Protein AF-A0AA91DRJ6-F1 (afdb_monomer_lite)

Secondary structure (DSSP, 8-state):
-PPPSB--HHHHHHHHS-SSHHHHHHHHHHTT---EE-TTS-EE-BHHHHHS-S---PPP---PPPPHHHHS-TTS---HHHHHHHHHHHHHHHHTT--

Structure (mmCIF, N/CA/C/O backbone):
data_AF-A0AA91DRJ6-F1
#
_entry.id   AF-A0AA91DRJ6-F1
#
loop_
_atom_site.group_PDB
_atom_site.id
_atom_site.type_symbol
_atom_site.label_atom_id
_atom_site.label_alt_id
_atom_site.label_comp_id
_atom_site.label_asym_id
_atom_site.label_entity_id
_atom_site.label_seq_id
_atom_site.pdbx_PDB_ins_code
_atom_site.Cartn_x
_atom_site.Cartn_y
_atom_site.Cartn_z
_atom_site.occupancy
_atom_site.B_iso_or_equiv
_atom_site.auth_seq_id
_atom_site.auth_comp_id
_atom_site.auth_asym_i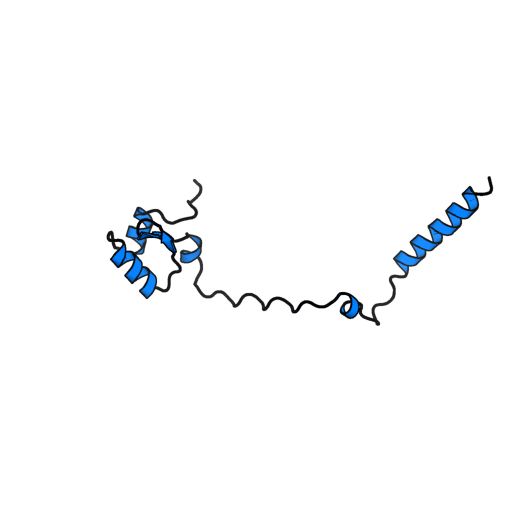d
_atom_site.auth_atom_id
_atom_site.pdbx_PDB_model_num
ATOM 1 N N . MET A 1 1 ? 22.536 10.319 -0.180 1.00 46.44 1 MET A N 1
ATOM 2 C CA . MET A 1 1 ? 21.418 9.759 0.606 1.00 46.44 1 MET A CA 1
ATOM 3 C C . MET A 1 1 ? 20.663 8.793 -0.281 1.00 46.44 1 MET A C 1
ATOM 5 O O . MET A 1 1 ? 20.236 9.198 -1.354 1.00 46.44 1 MET A O 1
ATOM 9 N N . THR A 1 2 ? 20.587 7.524 0.099 1.00 68.56 2 THR A N 1
ATOM 10 C CA . THR A 1 2 ? 19.826 6.505 -0.634 1.00 68.56 2 THR A CA 1
ATOM 11 C C . THR A 1 2 ? 18.350 6.607 -0.249 1.00 68.56 2 THR A C 1
ATOM 13 O O . THR A 1 2 ? 18.065 6.629 0.948 1.00 68.56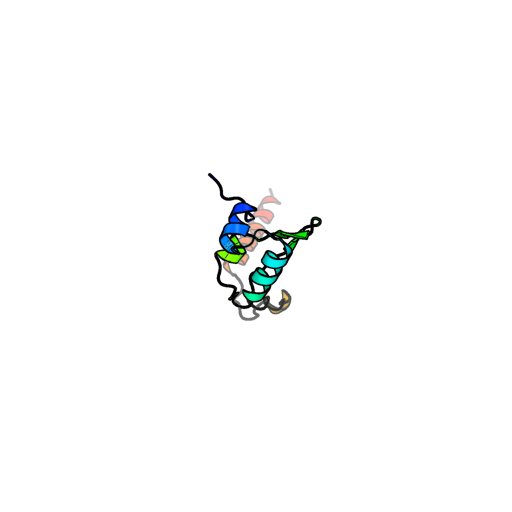 2 THR A O 1
ATOM 16 N N . PRO A 1 3 ? 17.416 6.694 -1.208 1.00 75.12 3 PRO A N 1
ATOM 17 C CA . PRO A 1 3 ? 15.994 6.663 -0.890 1.00 75.12 3 PRO A CA 1
ATOM 18 C C . PRO A 1 3 ? 15.604 5.281 -0.349 1.00 75.12 3 PRO A C 1
ATOM 20 O O . PRO A 1 3 ? 16.022 4.260 -0.896 1.00 75.12 3 PRO A O 1
ATOM 23 N N . ASP A 1 4 ? 14.797 5.250 0.714 1.00 89.12 4 ASP A N 1
ATOM 24 C CA . ASP A 1 4 ? 14.233 4.006 1.246 1.00 89.12 4 ASP A CA 1
ATOM 25 C C . ASP A 1 4 ? 13.379 3.289 0.195 1.00 89.12 4 ASP A C 1
ATOM 27 O O . ASP A 1 4 ? 12.719 3.922 -0.630 1.00 89.12 4 ASP A O 1
ATOM 31 N N . MET A 1 5 ? 13.346 1.956 0.239 1.00 92.12 5 MET A N 1
ATOM 32 C CA . MET A 1 5 ? 12.572 1.142 -0.709 1.00 92.12 5 MET A CA 1
ATOM 33 C C . MET A 1 5 ? 11.059 1.428 -0.638 1.00 92.12 5 MET A C 1
ATOM 35 O O . MET A 1 5 ? 10.350 1.342 -1.647 1.00 92.12 5 MET A O 1
ATOM 39 N N . PHE A 1 6 ? 10.565 1.774 0.550 1.00 94.50 6 PHE A N 1
ATOM 40 C CA . PHE A 1 6 ? 9.162 2.073 0.818 1.00 94.50 6 PHE A CA 1
ATOM 41 C C . PHE A 1 6 ? 8.957 3.564 1.074 1.00 94.50 6 PHE A C 1
ATOM 43 O O . PHE A 1 6 ? 9.874 4.272 1.490 1.00 94.50 6 PHE A O 1
ATOM 50 N N . LEU A 1 7 ? 7.735 4.032 0.832 1.00 94.25 7 LEU A N 1
ATOM 51 C CA . LEU A 1 7 ? 7.319 5.358 1.265 1.00 94.25 7 LEU A CA 1
ATOM 52 C C . LEU A 1 7 ? 7.244 5.403 2.790 1.00 94.25 7 LEU A C 1
ATOM 54 O O . LEU A 1 7 ? 6.672 4.515 3.424 1.00 94.25 7 LEU A O 1
ATOM 58 N N . THR A 1 8 ? 7.799 6.465 3.358 1.00 94.81 8 THR A N 1
ATOM 59 C CA . THR A 1 8 ? 7.633 6.804 4.773 1.00 94.81 8 THR A CA 1
ATOM 60 C C . THR A 1 8 ? 6.206 7.280 5.053 1.00 94.81 8 THR A C 1
ATOM 62 O O . THR A 1 8 ? 5.482 7.695 4.144 1.00 94.81 8 THR A O 1
ATOM 65 N N . ASP A 1 9 ? 5.803 7.312 6.325 1.00 93.69 9 ASP A N 1
ATOM 66 C CA . ASP A 1 9 ? 4.476 7.806 6.718 1.00 93.69 9 ASP A CA 1
ATOM 67 C C . ASP A 1 9 ? 4.226 9.248 6.250 1.00 93.69 9 ASP A C 1
ATOM 69 O O . ASP A 1 9 ? 3.135 9.580 5.790 1.00 93.69 9 ASP A O 1
ATOM 73 N N . GLN A 1 10 ? 5.246 10.110 6.314 1.00 94.94 10 GLN A N 1
ATOM 74 C CA . GLN A 1 10 ? 5.145 11.496 5.842 1.00 94.94 10 GLN A CA 1
ATOM 75 C C . GLN A 1 10 ? 4.945 11.570 4.327 1.00 94.94 10 GLN A C 1
ATOM 77 O O . GLN A 1 10 ? 4.173 12.395 3.839 1.00 94.94 10 GLN A O 1
ATOM 82 N N . GLU A 1 11 ? 5.611 10.697 3.576 1.00 95.12 11 GLU A N 1
ATOM 83 C CA . GLU A 1 11 ? 5.433 10.615 2.128 1.00 95.12 11 GLU A CA 1
ATOM 84 C C . GLU A 1 11 ? 4.067 10.043 1.760 1.00 95.12 11 GLU A C 1
ATOM 86 O O . GLU A 1 11 ? 3.446 10.556 0.836 1.00 95.12 11 GLU A O 1
ATOM 91 N N . LEU A 1 12 ? 3.548 9.067 2.509 1.00 95.38 12 LEU A N 1
ATOM 92 C CA . LEU A 1 12 ? 2.178 8.579 2.341 1.00 95.38 12 LEU A CA 1
ATOM 93 C C . LEU A 1 12 ? 1.144 9.668 2.634 1.00 95.38 12 LEU A C 1
ATOM 95 O O . LEU A 1 12 ? 0.177 9.810 1.887 1.00 95.38 12 LEU A O 1
ATOM 99 N N . VAL A 1 13 ? 1.346 10.475 3.676 1.00 97.38 13 VAL A N 1
ATOM 100 C CA . VAL A 1 13 ? 0.480 11.630 3.959 1.00 97.38 13 VAL A CA 1
ATOM 101 C C . VAL A 1 13 ? 0.563 12.658 2.833 1.00 97.38 13 VAL A C 1
ATOM 103 O O . VAL A 1 13 ? -0.469 13.179 2.421 1.00 97.38 13 VAL A O 1
ATOM 106 N N . ARG A 1 14 ? 1.761 12.930 2.302 1.00 97.19 14 ARG A N 1
ATOM 107 C CA . ARG A 1 14 ? 1.944 13.850 1.172 1.00 97.19 14 ARG A CA 1
ATOM 108 C C . ARG A 1 14 ? 1.305 13.325 -0.115 1.00 97.19 14 ARG A C 1
ATOM 110 O O . ARG A 1 14 ? 0.702 14.111 -0.832 1.00 97.19 14 ARG A O 1
ATOM 117 N N . LEU A 1 15 ? 1.428 12.027 -0.385 1.00 95.25 15 LEU A N 1
ATOM 118 C CA . LEU A 1 15 ? 0.877 11.369 -1.568 1.00 95.25 15 LEU A CA 1
ATOM 119 C C . LEU A 1 15 ? -0.654 11.330 -1.530 1.00 95.25 15 LEU A C 1
ATOM 121 O O . LEU A 1 15 ? -1.300 11.667 -2.511 1.00 95.25 15 LEU A O 1
ATOM 125 N N . THR A 1 16 ? -1.227 10.919 -0.399 1.00 96.38 16 THR A N 1
ATOM 126 C CA . THR A 1 16 ? -2.675 10.674 -0.270 1.00 96.38 16 THR A CA 1
ATOM 127 C C . THR A 1 16 ? -3.467 11.884 0.229 1.00 96.38 16 THR A C 1
ATOM 129 O O . THR A 1 16 ? -4.690 11.899 0.134 1.00 96.38 16 THR A O 1
ATOM 132 N N . GLY A 1 17 ? -2.809 12.862 0.859 1.00 97.56 17 GLY A N 1
ATOM 133 C CA . GLY A 1 17 ? -3.453 13.975 1.566 1.00 97.56 17 GLY A CA 1
ATOM 134 C C . GLY A 1 17 ? -4.119 13.595 2.898 1.00 97.56 17 GLY A C 1
ATOM 135 O O . GLY A 1 17 ? -4.654 14.463 3.591 1.00 97.56 17 GLY A O 1
ATOM 136 N N . TYR A 1 18 ? -4.085 12.321 3.302 1.00 97.06 18 TYR A N 1
ATOM 137 C CA . TYR A 1 18 ? -4.762 11.836 4.505 1.00 97.06 18 TYR A CA 1
ATOM 138 C C . TYR A 1 18 ? -3.774 11.345 5.562 1.00 97.06 18 TYR A C 1
ATOM 140 O O . TYR A 1 18 ? -2.803 10.662 5.256 1.00 97.06 18 TYR A O 1
ATOM 148 N N . LYS A 1 19 ? -4.072 11.627 6.838 1.00 96.00 19 LYS A N 1
ATOM 149 C CA . LYS A 1 19 ? -3.350 11.070 8.003 1.00 96.00 19 LYS A CA 1
ATOM 150 C C . LYS A 1 19 ? -3.957 9.767 8.531 1.00 96.00 19 LYS A C 1
ATOM 152 O O . LYS A 1 19 ? -3.325 9.050 9.295 1.00 96.00 19 LYS A O 1
ATOM 157 N N . ILE A 1 20 ? -5.202 9.472 8.158 1.00 96.88 20 ILE A N 1
ATOM 158 C CA . ILE A 1 20 ? -5.951 8.319 8.665 1.00 96.88 20 ILE A CA 1
ATOM 159 C C . ILE A 1 20 ? -5.753 7.134 7.717 1.00 96.88 20 ILE A C 1
ATOM 161 O O . ILE A 1 20 ? -6.166 7.205 6.559 1.00 96.88 20 ILE A O 1
ATOM 165 N N . LYS A 1 21 ? -5.206 6.022 8.224 1.00 95.81 21 LYS A N 1
ATOM 166 C CA . LYS A 1 21 ? -4.866 4.820 7.437 1.00 95.81 21 LYS A CA 1
ATOM 167 C C . LYS A 1 21 ? -6.016 4.252 6.595 1.00 95.81 21 LYS A C 1
ATOM 169 O O . LYS A 1 21 ? -5.803 3.856 5.456 1.00 95.81 21 LYS A O 1
ATOM 174 N N . SER A 1 22 ? -7.252 4.270 7.102 1.00 96.94 22 SER A N 1
ATOM 175 C CA . SER A 1 22 ? -8.422 3.798 6.344 1.00 96.94 22 SER A CA 1
ATOM 176 C C . SER A 1 22 ? -8.724 4.668 5.121 1.00 96.94 22 SER A C 1
ATOM 178 O O . SER A 1 22 ? -9.049 4.137 4.061 1.00 96.94 22 SER A O 1
ATOM 180 N N . ARG A 1 23 ? -8.560 5.993 5.237 1.00 97.75 23 ARG A N 1
ATOM 181 C CA . ARG A 1 23 ? -8.724 6.928 4.114 1.00 97.75 23 ARG A CA 1
ATOM 182 C C . ARG A 1 23 ? -7.577 6.826 3.117 1.00 97.75 23 ARG A C 1
ATOM 184 O O . ARG A 1 23 ? -7.832 6.844 1.922 1.00 97.75 23 ARG A O 1
ATOM 191 N N . GLN A 1 24 ? -6.348 6.645 3.601 1.00 97.69 24 GLN A N 1
ATOM 192 C CA . GLN A 1 24 ? -5.196 6.378 2.736 1.00 97.69 24 GLN A CA 1
ATOM 193 C C . GLN A 1 24 ? -5.429 5.122 1.886 1.00 97.69 24 GLN A C 1
ATOM 195 O O . GLN A 1 24 ? -5.273 5.170 0.674 1.00 97.69 24 GLN A O 1
ATOM 200 N N . ILE A 1 25 ? -5.880 4.020 2.497 1.00 97.31 25 ILE A N 1
ATOM 201 C CA . ILE A 1 25 ? -6.209 2.774 1.785 1.00 97.31 25 ILE A CA 1
ATOM 202 C C . ILE A 1 25 ? -7.335 2.988 0.766 1.00 97.31 25 ILE A C 1
ATOM 204 O O . ILE A 1 25 ? -7.246 2.483 -0.351 1.00 97.31 25 ILE A O 1
ATOM 208 N N . ALA A 1 26 ? -8.391 3.718 1.135 1.00 97.69 26 ALA A N 1
ATOM 209 C CA . ALA A 1 26 ? -9.497 4.004 0.224 1.00 97.69 26 ALA A CA 1
ATOM 210 C C . ALA A 1 26 ? -9.032 4.800 -1.007 1.00 97.69 26 ALA A C 1
ATOM 212 O O . ALA A 1 26 ? -9.392 4.448 -2.126 1.00 97.69 26 ALA A O 1
ATOM 213 N N . TRP A 1 27 ? -8.183 5.808 -0.800 1.00 97.50 27 TRP A N 1
ATOM 214 C CA . TRP A 1 27 ? -7.603 6.616 -1.871 1.00 97.50 27 TRP A CA 1
ATOM 215 C C . TRP A 1 27 ? -6.629 5.815 -2.750 1.00 97.50 27 TRP A C 1
ATOM 217 O O . TRP A 1 27 ? -6.718 5.844 -3.971 1.00 97.50 27 TRP A O 1
ATOM 227 N N . LEU A 1 28 ? -5.748 5.006 -2.151 1.00 95.81 28 LEU A N 1
ATOM 228 C CA . LEU A 1 28 ? -4.824 4.151 -2.913 1.00 95.81 28 LEU A CA 1
ATOM 229 C C . LEU A 1 28 ? -5.577 3.155 -3.810 1.00 95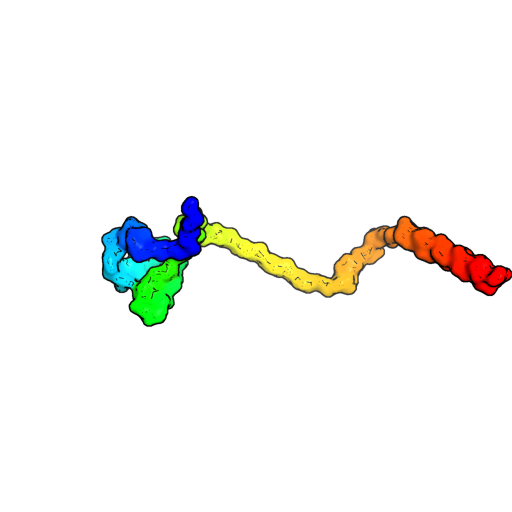.81 28 LEU A C 1
ATOM 231 O O . LEU A 1 28 ? -5.134 2.862 -4.919 1.00 95.81 28 LEU A O 1
ATOM 235 N N . ARG A 1 29 ? -6.738 2.663 -3.352 1.00 95.56 29 ARG A N 1
ATOM 236 C CA . ARG A 1 29 ? -7.635 1.831 -4.165 1.00 95.56 29 ARG A CA 1
ATOM 237 C C . ARG A 1 29 ? -8.281 2.610 -5.309 1.00 95.56 29 ARG A C 1
ATOM 239 O O . ARG A 1 29 ? -8.369 2.051 -6.397 1.00 95.56 29 ARG A O 1
ATOM 246 N N . SER A 1 30 ? -8.734 3.847 -5.083 1.00 95.56 30 SER A N 1
ATOM 247 C CA . SER A 1 30 ? -9.356 4.654 -6.145 1.00 95.56 30 SER A CA 1
ATOM 248 C C . SER A 1 30 ? -8.367 5.032 -7.244 1.00 95.56 30 SER A C 1
ATOM 250 O O . SER A 1 30 ? -8.736 5.033 -8.410 1.00 95.56 30 SER A O 1
ATOM 252 N N . GLU A 1 31 ? -7.108 5.270 -6.880 1.00 93.44 31 GLU A N 1
ATOM 253 C CA . GLU A 1 31 ? -6.026 5.591 -7.820 1.00 93.44 31 GLU A CA 1
ATOM 254 C C . GLU A 1 31 ? -5.394 4.351 -8.478 1.00 93.44 31 GLU A C 1
ATOM 256 O O . GLU A 1 31 ? -4.447 4.471 -9.252 1.00 93.44 31 GLU A O 1
ATOM 261 N N . ALA A 1 32 ? -5.880 3.143 -8.161 1.00 92.44 32 ALA A N 1
ATOM 262 C CA . ALA A 1 32 ? -5.319 1.876 -8.637 1.00 92.44 32 ALA A CA 1
ATOM 263 C C . ALA A 1 32 ? -3.797 1.738 -8.397 1.00 92.44 32 ALA A C 1
ATOM 265 O O . ALA A 1 32 ? -3.082 1.086 -9.164 1.00 92.44 32 ALA A O 1
ATOM 266 N N . ILE A 1 33 ? -3.298 2.330 -7.308 1.00 92.69 33 ILE A N 1
ATOM 267 C CA . ILE A 1 33 ? -1.893 2.242 -6.910 1.00 92.69 33 ILE A CA 1
ATOM 268 C C . ILE A 1 33 ? -1.676 0.907 -6.186 1.00 92.69 33 ILE A C 1
ATOM 270 O O . ILE A 1 33 ? -2.378 0.628 -5.214 1.00 92.69 33 ILE A O 1
ATOM 274 N N . PRO A 1 34 ? -0.701 0.073 -6.586 1.00 93.06 34 PRO A N 1
ATOM 275 C CA . PRO A 1 34 ? -0.390 -1.158 -5.867 1.00 93.06 34 PRO A CA 1
ATOM 276 C C . PRO A 1 34 ? 0.134 -0.881 -4.450 1.00 93.06 34 PRO A C 1
ATOM 278 O O . PRO A 1 34 ? 1.127 -0.179 -4.261 1.00 93.06 34 PRO A O 1
ATOM 281 N N . PHE A 1 35 ? -0.497 -1.486 -3.442 1.00 95.56 35 PHE A N 1
ATOM 282 C CA . PHE A 1 35 ? -0.073 -1.382 -2.044 1.00 95.56 35 PHE A CA 1
ATOM 283 C C . PHE A 1 35 ? -0.271 -2.701 -1.296 1.00 95.56 35 PHE A C 1
ATOM 285 O O . PHE A 1 35 ? -1.036 -3.576 -1.711 1.00 95.56 35 PHE A O 1
ATOM 292 N N . ARG A 1 36 ? 0.409 -2.838 -0.156 1.00 96.56 36 ARG A N 1
ATOM 293 C CA . ARG A 1 36 ? 0.162 -3.899 0.830 1.00 96.56 36 ARG A CA 1
ATOM 294 C C . ARG A 1 36 ? -0.345 -3.299 2.132 1.00 96.56 36 ARG A C 1
ATOM 296 O O . ARG A 1 36 ? -0.102 -2.133 2.415 1.00 96.56 36 ARG A O 1
ATOM 303 N N . VAL A 1 37 ? -1.037 -4.098 2.935 1.00 96.81 37 VAL A N 1
ATOM 304 C CA . VAL A 1 37 ? -1.440 -3.713 4.293 1.00 96.81 37 VAL A CA 1
ATOM 305 C C . VAL A 1 37 ? -0.546 -4.464 5.272 1.00 96.81 37 VAL A C 1
ATOM 307 O O . VAL A 1 37 ? -0.454 -5.689 5.206 1.00 96.81 37 VAL A O 1
ATOM 310 N N . SER A 1 38 ? 0.155 -3.734 6.138 1.00 96.19 38 SER A N 1
ATOM 311 C CA . SER A 1 38 ? 1.014 -4.327 7.167 1.00 96.19 38 SER A CA 1
ATOM 312 C C . SER A 1 38 ? 0.191 -4.937 8.307 1.00 96.19 38 SER A C 1
ATOM 314 O O . SER A 1 38 ? -1.009 -4.689 8.429 1.00 96.19 38 SER A O 1
ATOM 316 N N . ALA A 1 39 ? 0.844 -5.682 9.204 1.00 95.50 39 ALA A N 1
ATOM 317 C CA . ALA A 1 39 ? 0.192 -6.263 10.381 1.00 95.50 39 ALA A CA 1
ATOM 318 C C . ALA A 1 39 ? -0.469 -5.212 11.302 1.00 95.50 39 ALA A C 1
ATOM 320 O O . ALA A 1 39 ? -1.433 -5.515 11.996 1.00 95.50 39 ALA A O 1
ATOM 321 N N . THR A 1 40 ? 0.000 -3.959 11.282 1.00 93.62 40 THR A N 1
ATOM 322 C CA . THR A 1 40 ? -0.582 -2.848 12.061 1.00 93.62 40 THR A CA 1
ATOM 323 C C . THR A 1 40 ? -1.755 -2.157 11.343 1.00 93.62 40 THR A C 1
ATOM 325 O O . THR A 1 40 ? -2.367 -1.213 11.865 1.00 93.62 40 THR A O 1
ATOM 328 N N . GLY A 1 41 ? -2.089 -2.614 10.134 1.00 94.94 41 GLY A N 1
ATOM 329 C CA . GLY A 1 41 ? -3.156 -2.074 9.297 1.00 94.94 41 GLY A CA 1
ATOM 330 C C . GLY A 1 41 ? -2.777 -0.803 8.536 1.00 94.94 41 GLY A C 1
ATOM 331 O O . GLY A 1 41 ? -3.670 -0.126 8.031 1.00 94.94 41 GLY A O 1
ATOM 332 N N . HIS A 1 42 ? -1.491 -0.444 8.483 1.00 95.88 42 HIS A N 1
ATOM 333 C CA . HIS A 1 42 ? -1.020 0.710 7.713 1.00 95.88 42 HIS A CA 1
ATOM 334 C C . HIS A 1 42 ? -0.709 0.301 6.267 1.00 95.88 42 HIS A C 1
ATOM 336 O O . HIS A 1 42 ? -0.208 -0.809 6.045 1.00 95.88 42 HIS A O 1
ATOM 342 N N . PRO A 1 43 ? -1.009 1.163 5.280 1.00 96.88 43 PRO A N 1
ATOM 343 C CA . PRO A 1 43 ? -0.619 0.906 3.904 1.00 96.88 43 PRO A CA 1
ATOM 344 C C . PRO A 1 43 ? 0.904 0.999 3.758 1.00 96.88 43 PRO A C 1
ATOM 346 O O . PRO A 1 43 ? 1.532 1.909 4.286 1.00 96.88 43 PRO A O 1
ATOM 349 N N . VAL A 1 44 ? 1.486 0.063 3.016 1.00 96.56 44 VAL A N 1
ATOM 350 C CA . VAL A 1 44 ? 2.902 0.038 2.642 1.00 96.56 44 VAL A CA 1
ATOM 351 C C . VAL A 1 44 ? 2.979 0.076 1.124 1.00 96.56 44 VAL A C 1
ATOM 353 O O . VAL A 1 44 ? 2.421 -0.788 0.440 1.00 96.56 44 VAL A O 1
ATOM 356 N N . VAL A 1 45 ? 3.673 1.087 0.610 1.00 95.69 45 VAL A N 1
ATOM 357 C CA . VAL A 1 45 ? 3.819 1.354 -0.823 1.00 95.69 45 VAL A CA 1
ATOM 358 C C . VAL A 1 45 ? 5.302 1.429 -1.153 1.00 95.69 45 VAL A C 1
ATOM 360 O O . VAL A 1 45 ? 6.071 2.089 -0.457 1.00 95.69 45 VAL A O 1
ATOM 363 N N . THR A 1 46 ? 5.718 0.734 -2.206 1.00 95.25 46 THR A N 1
ATOM 364 C CA . THR A 1 46 ? 7.093 0.789 -2.720 1.00 95.25 46 THR A CA 1
ATOM 365 C C . THR A 1 46 ? 7.246 2.006 -3.629 1.00 95.25 46 THR A C 1
ATOM 367 O O . THR A 1 46 ? 6.345 2.280 -4.419 1.00 95.25 46 THR A O 1
ATOM 370 N N . ARG A 1 47 ? 8.391 2.701 -3.599 1.00 92.44 47 ARG A N 1
ATOM 371 C CA . ARG A 1 47 ? 8.632 3.863 -4.487 1.00 92.44 47 ARG A CA 1
ATOM 372 C C . ARG A 1 47 ? 8.438 3.537 -5.968 1.00 92.44 47 ARG A C 1
ATOM 374 O O . ARG A 1 47 ? 7.776 4.273 -6.690 1.00 92.44 47 ARG A O 1
ATOM 381 N N . VAL A 1 48 ? 8.908 2.359 -6.376 1.00 89.88 48 VAL A N 1
ATOM 382 C CA . VAL A 1 48 ? 8.773 1.836 -7.744 1.00 89.88 48 VAL A CA 1
ATOM 383 C C . VAL A 1 48 ? 7.313 1.757 -8.210 1.00 89.88 48 VAL A C 1
ATOM 385 O O . VAL A 1 48 ? 7.055 1.912 -9.399 1.00 89.88 48 VAL A O 1
ATOM 388 N N . ALA A 1 49 ? 6.361 1.532 -7.296 1.00 88.62 49 ALA A N 1
ATOM 389 C CA . ALA A 1 49 ? 4.939 1.451 -7.633 1.00 88.62 49 ALA A CA 1
ATOM 390 C C . ALA A 1 49 ? 4.328 2.814 -8.000 1.00 88.62 49 ALA A C 1
ATOM 392 O O . ALA A 1 49 ? 3.286 2.846 -8.643 1.00 88.62 49 ALA A O 1
ATOM 393 N N . ILE A 1 50 ? 4.965 3.919 -7.594 1.00 89.00 50 ILE A N 1
ATOM 394 C CA . ILE A 1 50 ? 4.546 5.287 -7.929 1.00 89.00 50 ILE A CA 1
ATOM 395 C C . ILE A 1 50 ? 5.288 5.804 -9.162 1.00 89.00 50 ILE A C 1
ATOM 397 O O . ILE A 1 50 ? 4.701 6.470 -10.006 1.00 89.00 50 ILE A O 1
ATOM 401 N N . GLU A 1 51 ? 6.585 5.507 -9.270 1.00 86.00 51 GLU A N 1
ATOM 402 C CA . GLU A 1 51 ? 7.434 6.013 -10.356 1.00 86.00 51 GLU A CA 1
ATOM 403 C C . GLU A 1 51 ? 7.093 5.407 -11.722 1.00 86.00 51 GLU A C 1
ATOM 405 O O . GLU A 1 51 ? 7.278 6.053 -12.753 1.00 86.00 51 GLU A O 1
ATOM 410 N N . LYS A 1 52 ? 6.617 4.158 -11.752 1.00 71.94 52 LYS A N 1
ATOM 411 C CA . LYS A 1 52 ? 6.284 3.467 -12.998 1.00 71.94 52 LYS A CA 1
ATOM 412 C C . LYS A 1 52 ? 4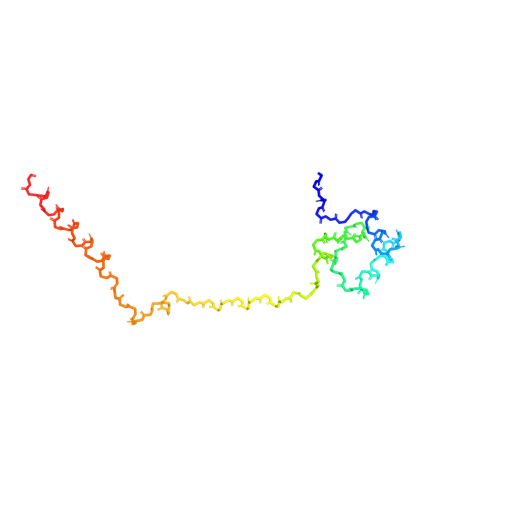.775 3.524 -13.241 1.00 71.94 52 LYS A C 1
ATOM 414 O O . LYS A 1 52 ? 4.024 3.096 -12.368 1.00 71.94 52 LYS A O 1
ATOM 419 N N . PRO A 1 53 ? 4.308 3.956 -14.427 1.00 58.97 53 PRO A N 1
ATOM 420 C CA . PRO A 1 53 ? 2.912 3.780 -14.796 1.00 58.97 53 PRO A CA 1
ATOM 421 C C . PRO A 1 53 ? 2.549 2.288 -14.743 1.00 58.97 53 PRO A C 1
ATOM 423 O O . PRO A 1 53 ? 3.256 1.459 -15.316 1.00 58.97 53 PRO A O 1
ATOM 426 N N . THR A 1 54 ? 1.419 1.956 -14.107 1.00 58.97 54 THR A N 1
ATOM 427 C CA . THR A 1 54 ? 0.830 0.603 -13.946 1.00 58.97 54 THR A CA 1
ATOM 428 C C . THR A 1 54 ? 0.552 -0.137 -15.266 1.00 58.97 54 THR A C 1
ATOM 430 O O . THR A 1 54 ? 0.049 -1.259 -15.263 1.00 58.97 54 THR A O 1
ATOM 433 N N . ARG A 1 55 ? 0.926 0.419 -16.425 1.00 59.53 55 ARG A N 1
ATOM 434 C CA . ARG A 1 55 ? 0.993 -0.346 -17.669 1.00 59.53 55 ARG A CA 1
ATOM 435 C C . ARG A 1 55 ? 2.239 -1.228 -17.650 1.00 59.53 55 ARG A C 1
ATOM 437 O O . ARG A 1 55 ? 3.225 -0.965 -18.330 1.00 59.53 55 ARG A O 1
ATOM 444 N N . GLN A 1 56 ? 2.180 -2.287 -16.846 1.00 56.47 56 GLN A N 1
ATOM 445 C CA . GLN A 1 56 ? 2.973 -3.472 -17.119 1.00 56.47 56 GLN A CA 1
ATOM 446 C C . GLN A 1 56 ? 2.531 -3.964 -18.497 1.00 56.47 56 GLN A C 1
ATOM 448 O O . GLN A 1 56 ? 1.427 -4.482 -18.655 1.00 56.47 56 GLN A O 1
ATOM 453 N N . GLU A 1 57 ? 3.378 -3.744 -19.504 1.00 61.59 57 GLU A N 1
ATOM 454 C CA . GLU A 1 57 ? 3.397 -4.615 -20.677 1.00 61.59 57 GLU A CA 1
ATOM 455 C C . GLU A 1 57 ? 3.300 -6.054 -20.149 1.00 61.59 57 GLU A C 1
ATOM 457 O O . GLU A 1 57 ? 4.032 -6.385 -19.202 1.00 61.59 57 GLU A O 1
ATOM 462 N N . PRO A 1 58 ? 2.356 -6.873 -20.649 1.00 63.75 58 PRO A N 1
ATOM 463 C CA . PRO A 1 58 ? 2.247 -8.251 -20.203 1.00 63.75 58 PRO A CA 1
ATOM 464 C C . PRO A 1 58 ? 3.638 -8.864 -20.310 1.00 63.75 58 PRO A C 1
ATOM 466 O O . PRO A 1 58 ? 4.283 -8.744 -21.353 1.00 63.75 58 PRO A O 1
ATOM 469 N N . ALA A 1 59 ? 4.128 -9.440 -19.206 1.00 67.81 59 ALA A N 1
ATOM 470 C CA . ALA A 1 59 ? 5.407 -10.136 -19.222 1.00 67.81 59 ALA A CA 1
ATOM 471 C C . ALA A 1 59 ? 5.405 -11.049 -20.456 1.00 67.81 59 ALA A C 1
ATOM 473 O O . ALA A 1 59 ? 4.388 -11.729 -20.656 1.00 67.81 59 ALA A O 1
ATOM 474 N N . PRO A 1 60 ? 6.453 -11.016 -21.307 1.00 67.56 60 PRO A N 1
ATOM 475 C CA . PRO A 1 60 ? 6.482 -11.839 -22.505 1.00 67.56 60 PRO A CA 1
ATOM 476 C C . PRO A 1 60 ? 6.138 -13.255 -22.067 1.00 67.56 60 PRO A C 1
ATOM 478 O O . PRO A 1 60 ? 6.756 -13.764 -21.128 1.00 67.56 60 PRO A O 1
ATOM 481 N N . LEU A 1 61 ? 5.062 -13.801 -22.652 1.00 73.00 61 LEU A N 1
ATOM 482 C CA . LEU A 1 61 ? 4.581 -15.149 -22.369 1.00 73.00 61 LEU A CA 1
ATOM 483 C C . LEU A 1 61 ? 5.821 -16.029 -22.326 1.00 73.00 61 LEU A C 1
ATOM 485 O O . LEU A 1 61 ? 6.549 -16.062 -23.317 1.00 73.00 61 LEU A O 1
ATOM 489 N N . ALA A 1 62 ? 6.119 -16.608 -21.158 1.00 71.69 62 ALA A N 1
ATOM 490 C CA . ALA A 1 62 ? 7.336 -17.380 -20.977 1.00 71.69 62 ALA A CA 1
ATOM 491 C C . ALA A 1 62 ? 7.455 -18.336 -22.164 1.00 71.69 62 ALA A C 1
ATOM 493 O O . ALA A 1 62 ? 6.509 -19.085 -22.425 1.00 71.69 62 ALA A O 1
ATOM 494 N N . GLU A 1 63 ? 8.560 -18.222 -22.909 1.00 75.00 63 GLU A N 1
ATOM 495 C CA . GLU A 1 63 ? 8.820 -19.038 -24.094 1.00 75.00 63 GLU A CA 1
ATOM 496 C C . GLU A 1 63 ? 8.459 -20.488 -23.747 1.00 75.00 63 GLU A C 1
ATOM 498 O O . GLU A 1 63 ? 8.932 -20.993 -22.715 1.00 75.00 63 GLU A O 1
ATOM 503 N N . PRO A 1 64 ? 7.573 -21.145 -24.520 1.00 79.44 64 PRO A N 1
ATOM 504 C CA . PRO A 1 64 ? 7.182 -22.507 -24.215 1.00 79.44 64 PRO A CA 1
ATOM 505 C C . PRO A 1 64 ? 8.454 -23.342 -24.130 1.00 79.44 64 PRO A C 1
ATOM 507 O O . PRO A 1 64 ? 9.313 -23.279 -25.007 1.00 79.44 64 PRO A O 1
ATOM 510 N N . TRP A 1 65 ? 8.606 -24.093 -23.042 1.00 83.69 65 TRP A N 1
ATOM 511 C CA . TRP A 1 65 ? 9.772 -24.945 -22.865 1.00 83.69 65 TRP A CA 1
ATOM 512 C C . TRP A 1 65 ? 9.906 -25.880 -24.074 1.00 83.69 65 TRP A C 1
ATOM 514 O O . TRP A 1 65 ? 9.026 -26.701 -24.333 1.00 83.69 65 TRP A O 1
ATOM 524 N N . VAL A 1 66 ? 11.008 -25.751 -24.818 1.00 83.38 66 VAL A N 1
ATOM 525 C CA . VAL A 1 66 ? 11.315 -26.625 -25.954 1.00 83.38 66 VAL A CA 1
ATOM 526 C C . VAL A 1 66 ? 12.318 -27.682 -25.490 1.00 83.38 66 VAL A C 1
ATOM 528 O O . VAL A 1 66 ? 13.417 -27.317 -25.063 1.00 83.38 66 VAL A O 1
ATOM 531 N N . PRO A 1 67 ? 12.011 -28.988 -25.576 1.00 85.38 67 PRO A N 1
ATOM 532 C CA . PRO A 1 67 ? 12.958 -30.037 -25.213 1.00 85.38 67 PRO A CA 1
ATOM 533 C C . PRO A 1 67 ? 14.202 -29.990 -26.113 1.00 85.38 67 PRO A C 1
ATOM 535 O O . PRO A 1 67 ? 14.101 -29.784 -27.321 1.00 85.38 67 PRO A O 1
ATOM 538 N N . ALA A 1 68 ? 15.384 -30.259 -25.547 1.00 78.19 68 ALA A N 1
ATOM 539 C CA . ALA A 1 68 ? 16.673 -30.184 -26.254 1.00 78.19 68 ALA A CA 1
ATOM 540 C C . ALA A 1 68 ? 16.755 -31.056 -27.525 1.00 78.19 68 ALA A C 1
ATOM 542 O O . ALA A 1 68 ? 17.546 -30.777 -28.424 1.00 78.19 68 ALA A O 1
ATOM 543 N N . VAL A 1 69 ? 15.925 -32.100 -27.618 1.00 74.00 69 VAL A N 1
ATOM 544 C CA . VAL A 1 69 ? 15.819 -32.952 -28.810 1.00 74.00 69 VAL A CA 1
ATOM 545 C C . VAL A 1 69 ? 15.223 -32.214 -30.013 1.00 74.00 69 VAL A C 1
ATOM 547 O O . VAL A 1 69 ? 15.654 -32.460 -31.132 1.00 74.00 69 VAL A O 1
ATOM 550 N N . LEU A 1 70 ? 14.298 -31.276 -29.784 1.00 74.50 70 LEU A N 1
ATOM 551 C CA . LEU A 1 70 ? 13.689 -30.441 -30.825 1.00 74.50 70 LEU A CA 1
ATOM 552 C C . LEU A 1 70 ? 14.509 -29.173 -31.109 1.00 74.50 70 LEU A C 1
ATOM 554 O O . LEU A 1 70 ? 14.332 -28.552 -32.148 1.00 74.50 70 LEU A O 1
ATOM 558 N N . GLN A 1 71 ? 15.432 -28.804 -30.213 1.00 69.44 71 GLN A N 1
ATOM 559 C CA . GLN A 1 71 ? 16.374 -27.696 -30.428 1.00 69.44 71 GLN A CA 1
ATOM 560 C C . GLN A 1 71 ? 17.523 -28.062 -31.382 1.00 69.44 71 GLN A C 1
ATOM 562 O O . GLN A 1 71 ? 18.232 -27.181 -31.873 1.00 69.44 71 GLN A O 1
ATOM 567 N N . ARG A 1 72 ? 17.750 -29.359 -31.630 1.00 64.19 72 ARG A N 1
ATOM 568 C CA . ARG A 1 72 ? 18.693 -29.815 -32.653 1.00 64.19 72 ARG A CA 1
ATOM 569 C C . ARG A 1 72 ? 18.041 -29.661 -34.017 1.00 64.19 72 ARG A C 1
ATOM 571 O O . ARG A 1 72 ? 17.353 -30.563 -34.476 1.00 64.19 72 ARG A O 1
ATOM 578 N N . ASP A 1 73 ? 18.290 -28.519 -34.643 1.00 66.75 73 ASP A N 1
ATOM 579 C CA . ASP A 1 73 ? 18.007 -28.313 -36.058 1.00 66.75 73 ASP A CA 1
ATOM 580 C C . ASP A 1 73 ? 18.744 -29.391 -36.887 1.00 66.75 73 ASP A C 1
ATOM 582 O O . ASP A 1 73 ? 19.981 -29.413 -36.883 1.00 66.75 73 ASP A O 1
ATOM 586 N N . PRO A 1 74 ? 18.028 -30.313 -37.561 1.00 61.19 74 PRO A N 1
ATOM 587 C CA . PRO A 1 74 ? 18.639 -31.364 -38.374 1.00 61.19 74 PRO A CA 1
ATOM 588 C C . PRO A 1 74 ? 19.404 -30.822 -39.588 1.00 61.19 74 PRO A C 1
ATOM 590 O O . PRO A 1 74 ? 20.183 -31.564 -40.183 1.00 61.19 74 PRO A O 1
ATOM 593 N N . LEU A 1 75 ? 19.177 -29.557 -39.961 1.00 58.19 75 LEU A N 1
ATOM 594 C CA . LEU A 1 75 ? 19.819 -28.881 -41.091 1.00 58.19 75 LEU A CA 1
ATOM 595 C C . LEU A 1 75 ? 20.975 -27.971 -40.659 1.00 58.19 75 LEU A C 1
ATOM 597 O O . LEU A 1 75 ? 21.623 -27.355 -41.505 1.00 58.19 75 LEU A O 1
ATOM 601 N N . ARG A 1 76 ? 21.273 -27.883 -39.356 1.00 59.38 76 ARG A N 1
ATOM 602 C CA . ARG A 1 76 ? 22.452 -27.160 -38.882 1.00 59.38 76 ARG A CA 1
ATOM 603 C C . ARG A 1 76 ? 23.689 -27.978 -39.226 1.00 59.38 76 ARG A C 1
ATOM 605 O O . ARG A 1 76 ? 23.967 -28.981 -38.568 1.00 59.38 76 ARG A O 1
ATOM 612 N N . GLU A 1 77 ? 24.407 -27.521 -40.252 1.00 57.28 77 GLU A N 1
ATOM 613 C CA . GLU A 1 77 ? 25.691 -28.065 -40.698 1.00 57.28 77 GLU A CA 1
ATOM 614 C C . GLU A 1 77 ? 26.536 -28.511 -39.492 1.00 57.28 77 GLU A C 1
ATOM 616 O O . GLU A 1 77 ? 26.707 -27.736 -38.535 1.00 57.28 77 GLU A O 1
ATOM 621 N N . PRO A 1 78 ? 27.037 -29.760 -39.477 1.00 62.03 78 PRO A N 1
ATOM 622 C CA . PRO A 1 78 ? 27.875 -30.218 -38.385 1.00 62.03 78 PRO A CA 1
ATOM 623 C C . PRO A 1 78 ? 29.060 -29.260 -38.246 1.00 62.03 78 PRO A C 1
ATOM 625 O O . PRO A 1 78 ? 29.695 -28.895 -39.232 1.00 62.03 78 PRO A O 1
ATOM 628 N N . ASN A 1 79 ? 29.367 -28.849 -37.012 1.00 66.69 79 ASN A N 1
ATOM 629 C CA . ASN A 1 79 ? 30.538 -28.026 -36.722 1.00 66.69 79 ASN A CA 1
ATOM 630 C C . ASN A 1 79 ? 31.820 -28.822 -37.046 1.00 66.69 79 ASN A C 1
ATOM 632 O O . ASN A 1 79 ? 32.389 -29.507 -36.188 1.00 66.69 79 ASN A O 1
ATOM 636 N N . VAL A 1 80 ? 32.246 -28.746 -38.308 1.00 60.81 80 VAL A N 1
ATOM 637 C CA . VAL A 1 80 ? 33.404 -29.454 -38.862 1.00 60.81 80 VAL A CA 1
ATOM 638 C C . VAL A 1 80 ? 34.709 -29.029 -38.185 1.00 60.81 80 VAL A C 1
ATOM 640 O O . VAL A 1 80 ? 35.598 -29.864 -37.998 1.00 60.81 80 VAL A O 1
ATOM 643 N N . GLU A 1 81 ? 34.806 -27.780 -37.719 1.00 58.25 81 GLU A N 1
ATOM 644 C CA . GLU 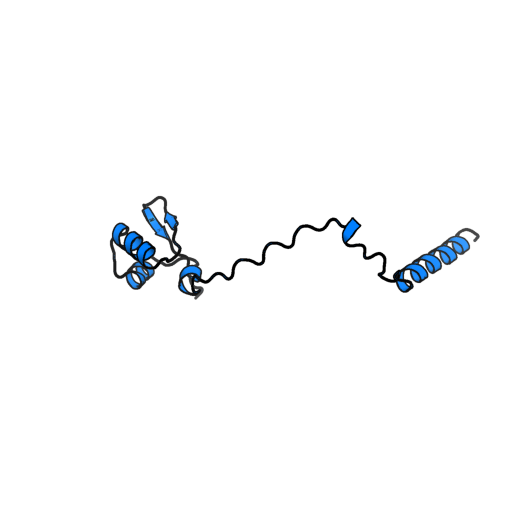A 1 81 ? 35.988 -27.261 -37.018 1.00 58.25 81 GLU A CA 1
ATOM 645 C C . GLU A 1 81 ? 36.212 -27.977 -35.678 1.00 58.25 81 GLU A C 1
ATOM 647 O O . GLU A 1 81 ? 37.329 -28.399 -35.358 1.00 58.25 81 GLU A O 1
ATOM 652 N N . GLY A 1 82 ? 35.138 -28.206 -34.917 1.00 61.62 82 GLY A N 1
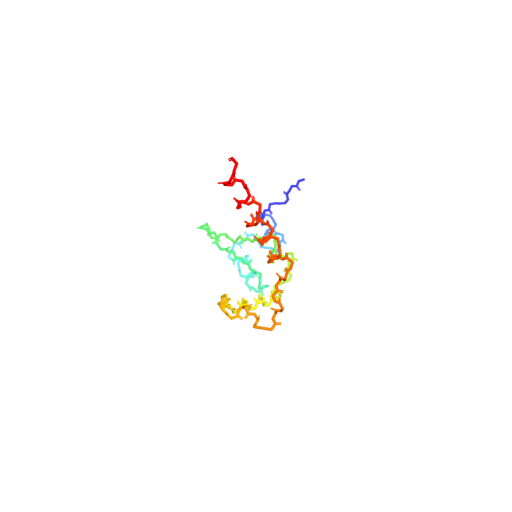ATOM 653 C CA . GLY A 1 82 ? 35.203 -28.939 -33.649 1.00 61.62 82 GLY A CA 1
ATOM 654 C C . GLY A 1 82 ? 35.585 -30.415 -33.822 1.00 61.62 82 GLY A C 1
ATOM 655 O O . GLY A 1 82 ? 36.316 -30.975 -32.995 1.00 61.62 82 GLY A O 1
ATOM 656 N N . MET A 1 83 ? 35.136 -31.049 -34.911 1.00 60.72 83 MET A N 1
ATOM 657 C CA . MET A 1 83 ? 35.427 -32.459 -35.207 1.00 60.72 83 MET A CA 1
ATOM 658 C C . MET A 1 83 ? 36.888 -32.685 -35.619 1.00 60.72 83 MET A C 1
ATOM 660 O O . MET A 1 83 ? 37.513 -33.652 -35.165 1.00 60.72 83 MET A O 1
ATOM 664 N N . LEU A 1 84 ? 37.467 -31.776 -36.409 1.00 59.81 84 LEU A N 1
ATOM 665 C CA . LEU A 1 84 ? 38.875 -31.843 -36.817 1.00 59.81 84 LEU A CA 1
ATOM 666 C C . LEU A 1 84 ? 39.828 -31.751 -35.613 1.00 59.81 84 LEU A C 1
ATOM 668 O O . LEU A 1 84 ? 40.817 -32.490 -35.540 1.00 59.81 84 LEU A O 1
ATOM 672 N N . HIS A 1 85 ? 39.492 -30.936 -34.609 1.00 59.38 85 HIS A N 1
ATOM 673 C CA . HIS A 1 85 ? 40.313 -30.795 -33.404 1.00 59.38 85 HIS A CA 1
ATOM 674 C C . HIS A 1 85 ? 40.352 -32.083 -32.552 1.00 59.38 85 HIS A C 1
ATOM 676 O O . HIS A 1 85 ? 41.378 -32.411 -31.946 1.00 59.38 85 HIS A O 1
ATOM 682 N N . HIS A 1 86 ? 39.273 -32.874 -32.552 1.00 59.38 86 HIS A N 1
ATOM 683 C CA . HIS A 1 86 ? 39.202 -34.151 -31.830 1.00 59.38 86 HIS A CA 1
ATOM 684 C C . HIS A 1 86 ? 39.967 -35.288 -32.532 1.00 59.38 86 HIS A C 1
ATOM 686 O O . HIS A 1 86 ? 40.536 -36.164 -31.871 1.00 59.38 86 HIS A O 1
ATOM 692 N N . LEU A 1 87 ? 40.025 -35.264 -33.866 1.00 59.34 87 LEU A N 1
ATOM 693 C CA . LEU A 1 87 ? 40.775 -36.236 -34.669 1.00 59.34 87 LEU A CA 1
ATOM 694 C C . LEU A 1 87 ? 42.293 -36.025 -34.562 1.00 59.34 87 LEU A C 1
ATOM 696 O O . LEU A 1 87 ? 43.049 -37.001 -34.559 1.00 59.34 87 LEU A O 1
ATOM 700 N N . SER A 1 88 ? 42.736 -34.779 -34.373 1.00 59.16 88 SER A N 1
ATOM 701 C CA . SER A 1 88 ? 44.155 -34.455 -34.173 1.00 59.16 88 SER A CA 1
ATOM 702 C C . SER A 1 88 ? 44.712 -35.041 -32.861 1.00 59.16 88 SER A C 1
ATOM 704 O O . SER A 1 88 ? 45.787 -35.646 -32.840 1.00 59.16 88 SER A O 1
ATOM 706 N N . LYS A 1 89 ? 43.928 -35.017 -31.771 1.00 56.94 89 LYS A N 1
ATOM 707 C CA . LYS A 1 89 ? 44.344 -35.585 -30.470 1.00 56.94 89 LYS A CA 1
ATOM 708 C C . LYS A 1 89 ? 44.450 -37.117 -30.464 1.00 56.94 89 LYS A C 1
ATOM 710 O O . LYS A 1 89 ? 45.250 -37.674 -29.713 1.00 56.94 89 LYS A O 1
ATOM 715 N N . ARG A 1 90 ? 43.690 -37.818 -31.317 1.00 57.50 90 ARG A N 1
ATOM 716 C CA . ARG A 1 90 ? 43.750 -39.291 -31.418 1.00 57.50 90 ARG A CA 1
ATOM 717 C C . ARG A 1 90 ? 45.020 -39.785 -32.113 1.00 57.50 90 ARG A C 1
ATOM 719 O O . ARG A 1 90 ? 45.552 -40.818 -31.709 1.00 57.50 90 ARG A O 1
ATOM 726 N N . LYS A 1 91 ? 45.537 -39.051 -33.107 1.00 57.38 91 LYS A N 1
ATOM 727 C CA . LYS A 1 91 ? 46.818 -39.398 -33.750 1.00 57.38 91 LYS A CA 1
ATOM 728 C C . LYS A 1 91 ? 48.005 -39.196 -32.804 1.00 57.38 91 LYS A C 1
ATOM 730 O O . LYS A 1 91 ? 48.889 -40.047 -32.767 1.00 57.38 91 LYS A O 1
ATOM 735 N N . LEU A 1 92 ? 47.983 -38.143 -31.984 1.00 55.91 92 LEU A N 1
ATOM 736 C CA . LEU A 1 92 ? 49.078 -37.842 -31.056 1.00 55.91 92 LEU A CA 1
ATOM 737 C C . LEU A 1 92 ? 49.205 -38.877 -29.919 1.00 55.91 92 LEU A C 1
ATOM 739 O O . LEU A 1 92 ? 50.310 -39.287 -29.570 1.00 55.91 92 LEU A O 1
ATOM 743 N N . ASN A 1 93 ? 48.082 -39.368 -29.382 1.00 56.50 93 ASN A N 1
ATOM 744 C CA . ASN A 1 93 ? 48.100 -40.350 -28.289 1.00 56.50 93 ASN A CA 1
ATOM 745 C C . ASN A 1 93 ? 48.498 -41.768 -28.733 1.00 56.50 93 ASN A C 1
ATOM 747 O O . ASN A 1 93 ? 48.969 -42.550 -27.910 1.00 56.50 93 ASN A O 1
ATOM 751 N N . ARG A 1 94 ? 48.341 -42.113 -30.019 1.00 57.47 94 ARG A N 1
ATOM 752 C CA . ARG A 1 94 ? 48.785 -43.413 -30.550 1.00 57.47 94 ARG A CA 1
ATOM 753 C C . ARG A 1 94 ? 50.307 -43.465 -30.725 1.00 57.47 94 ARG A C 1
ATOM 755 O O . ARG A 1 94 ? 50.893 -44.510 -30.470 1.00 57.47 94 ARG A O 1
ATOM 762 N N . ALA A 1 95 ? 50.935 -42.338 -31.072 1.00 58.59 95 ALA A N 1
ATOM 763 C CA . ALA A 1 95 ? 52.390 -42.226 -31.206 1.00 58.59 95 ALA A CA 1
ATOM 764 C C . ALA A 1 95 ? 53.124 -42.284 -29.852 1.00 58.59 95 ALA A C 1
ATOM 766 O O . ALA A 1 95 ? 54.187 -42.882 -29.753 1.00 58.59 95 ALA A O 1
ATOM 767 N N . LYS A 1 96 ? 52.528 -41.746 -28.778 1.00 57.84 96 LYS A N 1
ATOM 768 C CA . LYS A 1 96 ? 53.098 -41.801 -27.415 1.00 57.84 96 LYS A CA 1
ATOM 769 C C . LYS A 1 96 ? 53.018 -43.170 -26.725 1.00 57.84 96 LYS A C 1
ATOM 771 O O . LYS A 1 96 ? 53.565 -43.313 -25.642 1.00 57.84 96 LYS A O 1
ATOM 776 N N . LYS A 1 97 ? 52.333 -44.162 -27.307 1.00 58.16 97 LYS A N 1
ATOM 777 C CA . LYS A 1 97 ? 52.195 -45.514 -26.728 1.00 58.16 97 LYS A CA 1
ATOM 778 C C . LYS A 1 97 ? 53.190 -46.531 -27.315 1.00 58.16 97 LYS A C 1
ATOM 780 O O . LYS A 1 97 ? 53.132 -47.701 -26.959 1.00 58.16 97 LYS A O 1
ATOM 785 N N . GLN A 1 98 ? 54.055 -46.103 -28.239 1.00 57.75 98 GLN A N 1
ATOM 786 C CA . GLN A 1 98 ? 55.046 -46.950 -28.918 1.00 57.75 98 GLN A CA 1
ATOM 787 C C . GLN A 1 98 ? 56.499 -46.492 -28.697 1.00 57.75 98 GLN A C 1
ATOM 789 O O . GLN A 1 98 ? 57.379 -46.926 -29.435 1.00 57.75 98 GLN A O 1
ATOM 794 N N . SER A 1 99 ? 56.756 -45.644 -27.696 1.00 50.00 99 SER A N 1
ATOM 795 C CA . SER A 1 99 ? 58.109 -45.284 -27.262 1.00 50.00 99 SER A CA 1
ATOM 796 C C . SER A 1 99 ? 58.276 -45.490 -25.769 1.00 50.00 99 SER A C 1
ATOM 798 O O . SER A 1 99 ? 57.255 -45.391 -25.051 1.00 50.00 99 SER A O 1
#

Organism: Variovorax paradoxus (NCBI:txid34073)

Sequence (99 aa):
MTPDMFLTDQELVRLTGYKIKSRQIAWLRSEAIPFRVSATGHPVVTRVAIEKPTRQEPAPLAEPWVPAVLQRDPLREPNVEGMLHHLSKRKLNRAKKQS

InterPro domains:
  IPR025319 Domain of unknown function DUF4224 [PF13986] (6-49)

pLDDT: mean 78.94, std 16.72, range [46.44, 97.75]

Foldseek 3Di:
DDDDQKDDLVRLCVVQVDNDQVSSVVSCVVVVQDWDQDPVRHTIHTPVSVVDDPPPPPDPPPDPDDPVVRVPDPPPPPPVVVVVVVVVVVVVVVVVVPD

Radius of gyration: 30.55 Å; chains: 1; bounding box: 68×61×53 Å